Protein AF-A0A2V8DE94-F1 (afdb_monomer)

pLDDT: mean 96.69, std 3.06, range [75.06, 98.81]

Secondary structure (DSSP, 8-state):
-HHHHHHHHTHHHHHHHHHHHHHHHHHTTSS-HHHHHHHHHHHHT--HHHHHHPPP-SSSSSHHHHHHHHHHHHH-HHHHHHTTTT--HHHHHHHHHHHHHHT-

Mean predicted aligned error: 2.36 Å

Structure (mmCIF, N/CA/C/O backbone):
data_AF-A0A2V8DE94-F1
#
_entry.id   AF-A0A2V8DE94-F1
#
loop_
_atom_site.group_PDB
_atom_site.id
_atom_site.type_symbol
_atom_site.label_atom_id
_atom_site.label_alt_id
_atom_site.label_comp_id
_atom_site.label_asym_id
_atom_site.label_entity_id
_atom_site.label_seq_id
_atom_site.pdbx_PDB_ins_code
_atom_site.Cartn_x
_atom_site.Cartn_y
_atom_site.Cartn_z
_atom_site.occupancy
_atom_site.B_iso_or_equiv
_atom_site.auth_seq_id
_atom_site.auth_comp_id
_atom_site.auth_asym_id
_atom_site.auth_atom_id
_atom_site.pdbx_PDB_model_num
ATOM 1 N N . ASP A 1 1 ? 18.585 0.334 -11.453 1.00 75.06 1 ASP A N 1
ATOM 2 C CA . ASP A 1 1 ? 18.152 1.677 -10.989 1.00 75.06 1 ASP A CA 1
ATOM 3 C C . ASP A 1 1 ? 17.187 1.394 -9.862 1.00 75.06 1 ASP A C 1
ATOM 5 O O . ASP A 1 1 ? 16.390 0.482 -10.027 1.00 75.06 1 ASP A O 1
ATOM 9 N N . ASN A 1 2 ? 17.295 2.070 -8.719 1.00 88.00 2 ASN A N 1
ATOM 10 C CA . ASN A 1 2 ? 16.658 1.635 -7.471 1.00 88.00 2 ASN A CA 1
ATOM 11 C C . ASN A 1 2 ? 15.150 1.366 -7.655 1.00 88.00 2 ASN A C 1
ATOM 13 O O . ASN A 1 2 ? 14.651 0.319 -7.252 1.00 88.00 2 ASN A O 1
ATOM 17 N N . PHE A 1 3 ? 14.449 2.247 -8.373 1.00 93.94 3 PHE A N 1
ATOM 18 C CA . PHE A 1 3 ? 13.028 2.066 -8.676 1.00 93.94 3 PHE A CA 1
ATOM 19 C C . PHE A 1 3 ? 12.753 0.850 -9.579 1.00 93.94 3 PHE A C 1
ATOM 21 O O . PHE A 1 3 ? 11.835 0.074 -9.321 1.00 93.94 3 PHE A O 1
ATOM 28 N N . GLU A 1 4 ? 13.560 0.652 -10.623 1.00 93.94 4 GLU A N 1
ATOM 29 C CA . GLU A 1 4 ? 13.436 -0.485 -11.546 1.00 93.94 4 GLU A CA 1
ATOM 30 C C . GLU A 1 4 ? 13.690 -1.821 -10.839 1.00 93.94 4 GLU A C 1
ATOM 32 O O . GLU A 1 4 ? 12.885 -2.747 -10.952 1.00 93.94 4 GLU A O 1
ATOM 37 N N . ASP A 1 5 ? 14.751 -1.883 -10.033 1.00 94.56 5 ASP A N 1
ATOM 38 C CA . ASP A 1 5 ? 15.115 -3.070 -9.260 1.00 94.56 5 ASP A CA 1
ATOM 39 C C . ASP A 1 5 ? 14.022 -3.378 -8.215 1.00 94.56 5 ASP A C 1
ATOM 41 O O . ASP A 1 5 ? 13.652 -4.536 -8.003 1.00 94.56 5 ASP A O 1
ATOM 45 N N . ALA A 1 6 ? 13.426 -2.344 -7.607 1.00 95.81 6 ALA A N 1
ATOM 46 C CA . ALA A 1 6 ? 12.322 -2.501 -6.666 1.00 95.81 6 ALA A CA 1
ATOM 47 C C . ALA A 1 6 ? 11.046 -3.051 -7.322 1.00 95.81 6 ALA A C 1
ATOM 49 O O . ALA A 1 6 ? 10.383 -3.912 -6.734 1.00 95.81 6 ALA A O 1
ATOM 50 N N . LYS A 1 7 ? 10.701 -2.612 -8.541 1.00 95.75 7 LYS A N 1
ATOM 51 C CA . LYS A 1 7 ? 9.544 -3.157 -9.277 1.00 95.75 7 LYS A CA 1
ATOM 52 C C . LYS A 1 7 ? 9.700 -4.649 -9.549 1.00 95.75 7 LYS A C 1
ATOM 54 O O . LYS A 1 7 ? 8.728 -5.398 -9.439 1.00 95.75 7 LYS A O 1
ATOM 59 N N . GLU A 1 8 ? 10.906 -5.078 -9.909 1.00 94.50 8 GLU A N 1
ATOM 60 C CA . GLU A 1 8 ? 11.190 -6.479 -10.208 1.00 94.50 8 GLU A CA 1
ATOM 61 C C . GLU A 1 8 ? 11.201 -7.339 -8.938 1.00 94.50 8 GLU A C 1
ATOM 63 O O . GLU A 1 8 ? 10.579 -8.402 -8.895 1.00 94.50 8 GLU A O 1
ATOM 68 N N . LEU A 1 9 ? 11.879 -6.872 -7.888 1.00 95.69 9 LEU A N 1
ATOM 69 C CA . LEU A 1 9 ? 12.200 -7.695 -6.722 1.00 95.69 9 LEU A CA 1
ATOM 70 C C . LEU A 1 9 ? 11.196 -7.568 -5.570 1.00 95.69 9 LEU A C 1
ATOM 72 O O . LEU A 1 9 ? 11.044 -8.517 -4.798 1.00 95.69 9 LEU A O 1
ATOM 76 N N . PHE A 1 10 ? 10.527 -6.421 -5.424 1.00 97.25 10 PHE A N 1
ATOM 77 C CA . PHE A 1 10 ? 9.789 -6.076 -4.202 1.00 97.25 10 PHE A CA 1
ATOM 78 C C . PHE A 1 10 ? 8.319 -5.708 -4.410 1.00 97.25 10 PHE A C 1
ATOM 80 O O . PHE A 1 10 ? 7.577 -5.697 -3.431 1.00 97.25 10 PHE A O 1
ATOM 87 N N . LEU A 1 11 ? 7.846 -5.518 -5.647 1.00 97.62 11 LEU A N 1
ATOM 88 C CA . LEU A 1 11 ? 6.437 -5.196 -5.914 1.00 97.62 11 LEU A CA 1
ATOM 89 C C . LEU A 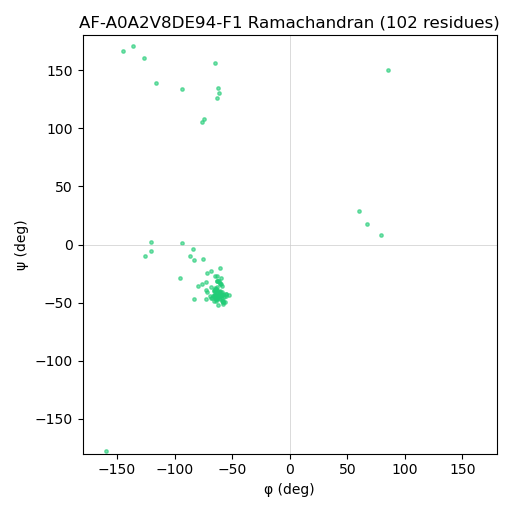1 11 ? 5.462 -6.240 -5.341 1.00 97.62 11 LEU A C 1
ATOM 91 O O . LEU A 1 11 ? 4.505 -5.894 -4.651 1.00 97.62 11 LEU A O 1
ATOM 95 N N . SER A 1 12 ? 5.706 -7.528 -5.599 1.00 97.12 12 SER A N 1
ATOM 96 C CA . SER A 1 12 ? 4.828 -8.598 -5.103 1.00 97.12 12 SER A CA 1
ATOM 97 C C . SER A 1 12 ? 4.851 -8.709 -3.566 1.00 97.12 12 SER A C 1
ATOM 99 O O . SER A 1 12 ? 3.775 -8.702 -2.959 1.00 97.12 12 SER A O 1
ATOM 101 N N . PRO A 1 13 ? 6.025 -8.738 -2.895 1.00 97.81 13 PRO A N 1
ATOM 102 C CA . PRO A 1 13 ? 6.097 -8.652 -1.436 1.00 97.81 13 PRO A CA 1
ATOM 103 C C . PRO A 1 13 ? 5.397 -7.425 -0.842 1.00 97.81 13 PRO A C 1
ATOM 105 O O . PRO A 1 13 ? 4.656 -7.571 0.129 1.00 97.81 13 PRO A O 1
ATOM 108 N N . LEU A 1 14 ? 5.583 -6.237 -1.427 1.00 98.31 14 LEU A N 1
ATOM 109 C CA . LEU A 1 14 ? 4.965 -4.998 -0.955 1.00 98.31 14 LEU A CA 1
ATOM 110 C C . LEU A 1 14 ? 3.438 -5.114 -0.929 1.00 98.31 14 LEU A C 1
ATOM 112 O O . LEU A 1 14 ? 2.802 -4.854 0.095 1.00 98.31 14 LEU A O 1
ATOM 116 N N . MET A 1 15 ? 2.853 -5.579 -2.033 1.00 98.56 15 MET A N 1
ATOM 117 C CA . MET A 1 15 ? 1.407 -5.765 -2.140 1.00 98.56 15 MET A CA 1
ATOM 118 C C . MET A 1 15 ? 0.894 -6.811 -1.151 1.00 98.56 15 MET A C 1
ATOM 120 O O . MET A 1 15 ? -0.088 -6.566 -0.450 1.00 98.56 15 MET A O 1
ATOM 124 N N . ALA A 1 16 ? 1.590 -7.940 -1.008 1.00 98.44 16 ALA A N 1
ATOM 125 C CA . ALA A 1 16 ? 1.234 -8.963 -0.027 1.00 98.44 16 ALA A CA 1
ATOM 126 C C . ALA A 1 16 ? 1.243 -8.422 1.417 1.00 98.44 16 ALA A C 1
ATOM 128 O O . ALA A 1 16 ? 0.328 -8.717 2.191 1.00 98.44 16 ALA A O 1
ATOM 129 N N . ILE A 1 17 ? 2.227 -7.589 1.774 1.00 98.50 17 ILE A N 1
ATOM 130 C CA . ILE A 1 17 ? 2.293 -6.922 3.084 1.00 98.50 17 ILE A CA 1
ATOM 131 C C . ILE A 1 17 ? 1.108 -5.972 3.273 1.00 98.50 17 ILE A C 1
ATOM 133 O O . ILE A 1 17 ? 0.515 -5.953 4.351 1.00 98.50 17 ILE A O 1
ATOM 137 N N . HIS A 1 18 ? 0.722 -5.203 2.251 1.00 98.75 18 HIS A N 1
ATOM 138 C CA . HIS A 1 18 ? -0.452 -4.332 2.330 1.00 98.75 18 HIS A CA 1
ATOM 139 C C . HIS A 1 18 ? -1.747 -5.111 2.583 1.00 98.75 18 HIS A C 1
ATOM 141 O O . HIS A 1 18 ? -2.484 -4.755 3.505 1.00 98.75 18 HIS A O 1
ATOM 147 N N . TYR A 1 19 ? -1.994 -6.204 1.854 1.00 98.81 19 TYR A N 1
ATOM 148 C CA . TYR A 1 19 ? -3.169 -7.055 2.085 1.00 98.81 19 TYR A CA 1
ATOM 149 C C . TYR A 1 19 ? -3.180 -7.676 3.486 1.00 98.81 19 TYR A C 1
ATOM 151 O O . TYR A 1 19 ? -4.214 -7.676 4.165 1.00 98.81 19 TYR A O 1
ATOM 159 N N . ALA A 1 20 ? -2.035 -8.192 3.939 1.00 98.69 20 ALA A N 1
ATOM 160 C CA . ALA A 1 20 ? -1.912 -8.789 5.265 1.00 98.69 20 ALA A CA 1
ATOM 161 C C . ALA A 1 20 ? -2.158 -7.752 6.371 1.00 98.69 20 ALA A C 1
ATOM 163 O O . ALA A 1 20 ? -2.909 -8.012 7.314 1.00 98.69 20 ALA A O 1
ATOM 164 N N . HIS A 1 21 ? -1.584 -6.555 6.229 1.00 98.75 21 HIS A N 1
ATOM 165 C CA . HIS A 1 21 ? -1.760 -5.476 7.197 1.00 98.75 21 HIS A CA 1
ATOM 166 C C . HIS A 1 21 ? -3.202 -4.973 7.238 1.00 98.75 21 HIS A C 1
ATOM 168 O O . HIS A 1 21 ? -3.756 -4.823 8.322 1.00 98.75 21 HIS A O 1
ATOM 174 N N . LEU A 1 22 ? -3.846 -4.789 6.082 1.00 98.75 22 LEU A N 1
ATOM 175 C CA . LEU A 1 22 ? -5.263 -4.426 6.011 1.00 98.75 22 LEU A CA 1
ATOM 176 C C . LEU A 1 22 ? -6.146 -5.452 6.732 1.00 98.75 22 LEU A C 1
ATOM 178 O O . LEU A 1 22 ? -7.016 -5.082 7.520 1.00 98.75 22 LEU A O 1
ATOM 182 N N . THR A 1 23 ? -5.888 -6.741 6.498 1.00 98.69 23 THR A N 1
ATOM 183 C CA . THR A 1 23 ? -6.608 -7.836 7.163 1.00 98.69 23 THR A CA 1
ATOM 184 C C . THR A 1 23 ? -6.461 -7.743 8.682 1.00 98.69 23 THR A C 1
ATOM 186 O O . THR A 1 23 ? -7.444 -7.869 9.410 1.00 98.69 23 THR A O 1
ATOM 189 N N . MET A 1 24 ? -5.246 -7.470 9.165 1.00 98.69 24 MET A N 1
ATOM 190 C CA . MET A 1 24 ? -4.974 -7.283 10.589 1.00 98.69 24 MET A CA 1
ATOM 191 C C . MET A 1 24 ? -5.700 -6.054 11.155 1.00 98.69 24 MET A C 1
ATOM 193 O O . MET A 1 24 ? -6.394 -6.181 12.163 1.00 98.69 24 MET A O 1
ATOM 197 N N . LEU A 1 25 ? -5.613 -4.892 10.498 1.00 98.69 25 LEU A N 1
ATOM 198 C CA . LEU A 1 25 ? -6.270 -3.657 10.945 1.00 98.69 25 LEU A CA 1
ATOM 199 C C . LEU A 1 25 ? -7.789 -3.826 11.082 1.00 98.69 25 LEU A C 1
ATOM 201 O O . LEU A 1 25 ? -8.371 -3.370 12.069 1.00 98.69 25 LEU A O 1
ATOM 205 N N . ALA A 1 26 ? -8.418 -4.503 10.118 1.00 98.62 26 ALA A N 1
ATOM 206 C CA . ALA A 1 26 ? -9.843 -4.815 10.155 1.00 98.62 26 ALA A CA 1
ATOM 207 C C . ALA A 1 26 ? -10.180 -5.792 11.295 1.00 98.62 26 ALA A C 1
ATOM 209 O O . ALA A 1 26 ? -11.126 -5.559 12.046 1.00 98.62 26 ALA A O 1
ATOM 210 N N . ALA A 1 27 ? -9.382 -6.850 11.477 1.00 98.56 27 ALA A N 1
ATOM 211 C CA . ALA A 1 27 ? -9.586 -7.832 12.544 1.00 98.56 27 ALA A CA 1
ATOM 212 C C . ALA A 1 27 ? -9.441 -7.231 13.955 1.00 98.56 27 ALA A C 1
ATOM 214 O O . ALA A 1 27 ? -10.111 -7.679 14.881 1.00 98.56 27 ALA A O 1
ATOM 215 N N . GLN A 1 28 ? -8.589 -6.215 14.121 1.00 98.56 28 GLN A N 1
ATOM 216 C CA . GLN A 1 28 ? -8.428 -5.479 15.381 1.00 98.56 28 GLN A CA 1
ATOM 217 C C . GLN A 1 28 ? -9.455 -4.348 15.567 1.00 98.56 28 GLN A C 1
ATOM 219 O O . GLN A 1 28 ? -9.453 -3.691 16.605 1.00 98.56 28 GLN A O 1
ATOM 224 N N . GLY A 1 29 ? -10.314 -4.083 14.575 1.00 98.00 29 GLY A N 1
ATOM 225 C CA . GLY A 1 29 ? -11.277 -2.979 14.619 1.00 98.00 29 GLY A CA 1
ATOM 226 C C . GLY A 1 29 ? -10.640 -1.584 14.577 1.00 98.00 29 GLY A C 1
ATOM 227 O O . GLY A 1 29 ? -11.290 -0.608 14.940 1.00 98.00 29 GLY A O 1
ATOM 228 N N . ILE A 1 30 ? -9.378 -1.475 14.144 1.00 98.38 30 ILE A N 1
ATOM 229 C CA . ILE A 1 30 ? -8.664 -0.193 13.995 1.00 98.38 30 ILE A CA 1
ATOM 230 C C . ILE A 1 30 ? -9.201 0.576 12.781 1.00 98.38 30 ILE A C 1
ATOM 232 O O . ILE A 1 30 ? -9.254 1.806 12.780 1.00 98.38 30 ILE A O 1
ATOM 236 N N . VAL A 1 31 ? -9.624 -0.157 11.750 1.00 98.12 31 VAL A N 1
ATOM 237 C CA . VAL A 1 31 ? -10.287 0.378 10.558 1.00 98.12 31 VAL A CA 1
ATOM 238 C C . VAL A 1 31 ? -11.707 -0.178 10.500 1.00 98.12 31 VAL A C 1
ATOM 240 O O . VAL A 1 31 ? -11.933 -1.352 10.797 1.00 98.12 31 VAL A O 1
ATOM 243 N N . SER A 1 32 ? -12.676 0.670 10.140 1.00 98.31 32 SER A N 1
ATOM 244 C CA . SER A 1 32 ? -14.076 0.258 10.015 1.00 98.31 32 SER A CA 1
ATOM 245 C C . SER A 1 32 ? -14.249 -0.766 8.886 1.00 98.31 32 SER A C 1
ATOM 247 O O . SER A 1 32 ? -13.469 -0.789 7.938 1.00 98.31 32 SER A O 1
ATOM 249 N N . ALA A 1 33 ? -15.296 -1.596 8.935 1.00 98.25 33 ALA A N 1
ATOM 250 C CA . ALA A 1 33 ? -15.559 -2.562 7.862 1.00 98.25 33 ALA A CA 1
ATOM 251 C C . ALA A 1 33 ? -15.752 -1.885 6.488 1.00 98.25 33 ALA A C 1
ATOM 253 O O . ALA A 1 33 ? -15.313 -2.419 5.472 1.00 98.25 33 ALA A O 1
ATOM 254 N N . GLY A 1 34 ? -16.367 -0.696 6.463 1.00 98.44 34 GLY A N 1
ATOM 255 C CA . GLY A 1 34 ? -16.557 0.084 5.238 1.00 98.44 34 GLY A CA 1
ATOM 256 C C . GLY A 1 34 ? -15.243 0.623 4.672 1.00 98.44 34 GLY A C 1
ATOM 257 O O . GLY A 1 34 ? -14.975 0.464 3.484 1.00 98.44 34 GLY A O 1
ATOM 258 N N . ASP A 1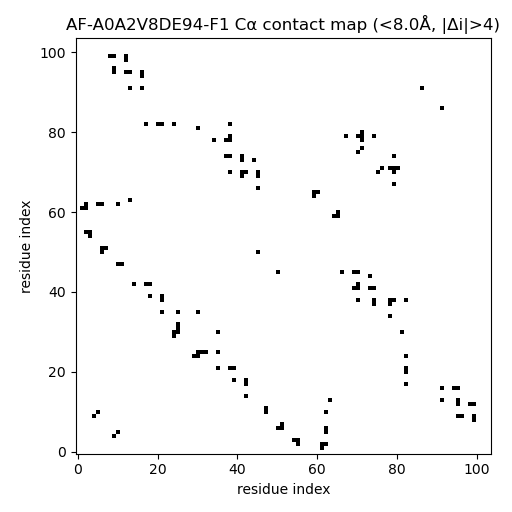 35 ? -14.388 1.194 5.521 1.00 98.50 35 ASP A N 1
ATOM 259 C CA . ASP A 1 35 ? -13.075 1.689 5.091 1.00 98.50 35 ASP A CA 1
ATOM 260 C C . ASP A 1 35 ? -12.148 0.539 4.692 1.00 98.50 35 ASP A C 1
ATOM 262 O O . ASP A 1 35 ? -11.408 0.649 3.719 1.00 98.50 35 ASP A O 1
ATOM 266 N N . ALA A 1 36 ? -12.225 -0.596 5.394 1.00 98.69 36 ALA A N 1
ATOM 267 C CA . ALA A 1 36 ? -11.460 -1.785 5.053 1.00 98.69 36 ALA A CA 1
ATOM 268 C C . ALA A 1 36 ? -11.865 -2.347 3.684 1.00 98.69 36 ALA A C 1
ATOM 270 O O . ALA A 1 36 ? -11.001 -2.766 2.917 1.00 98.69 36 ALA A O 1
ATOM 271 N N . HIS A 1 37 ? -13.160 -2.320 3.353 1.00 98.62 37 HIS A N 1
ATOM 272 C CA . HIS A 1 37 ? -13.644 -2.706 2.030 1.00 98.62 37 HIS A CA 1
ATOM 273 C C . HIS A 1 37 ? -13.128 -1.759 0.939 1.00 98.62 37 HIS A C 1
ATOM 275 O O . HIS A 1 37 ? -12.565 -2.230 -0.043 1.00 98.62 37 HIS A O 1
ATOM 281 N N . ARG A 1 38 ? -13.202 -0.438 1.151 1.00 98.56 38 ARG A N 1
ATOM 282 C CA . ARG A 1 38 ? -12.667 0.564 0.207 1.00 98.56 38 ARG A CA 1
ATOM 283 C C . ARG A 1 38 ? -11.158 0.429 -0.006 1.00 98.56 38 ARG A C 1
ATOM 285 O O . ARG A 1 38 ? -10.687 0.504 -1.135 1.00 98.56 38 ARG A O 1
ATOM 292 N N . LEU A 1 39 ? -10.394 0.201 1.065 1.00 98.69 39 LEU A N 1
ATOM 293 C CA . LEU A 1 39 ? -8.957 -0.082 0.980 1.00 98.69 39 LEU A CA 1
ATOM 294 C C . LEU A 1 39 ? -8.683 -1.372 0.209 1.00 98.69 39 LEU A C 1
ATOM 296 O O . LEU A 1 39 ? -7.732 -1.434 -0.565 1.00 98.69 39 LEU A O 1
ATOM 300 N N . ARG A 1 40 ? -9.509 -2.402 0.417 1.00 98.69 40 ARG A N 1
ATOM 301 C CA . ARG A 1 40 ? -9.373 -3.668 -0.296 1.00 98.69 40 A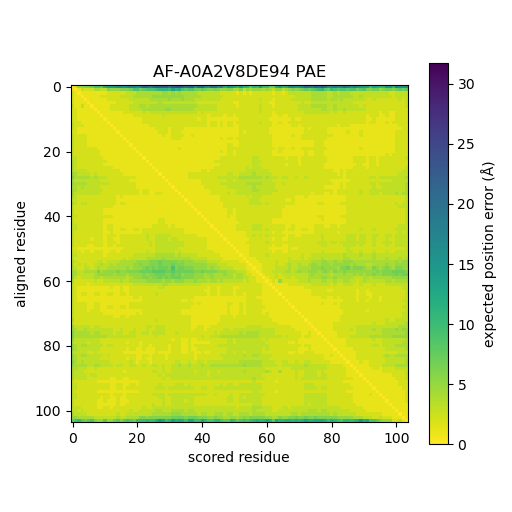RG A CA 1
ATOM 302 C C . ARG A 1 40 ? -9.593 -3.482 -1.796 1.00 98.69 40 ARG A C 1
ATOM 304 O O . ARG A 1 40 ? -8.766 -3.952 -2.565 1.00 98.69 40 ARG A O 1
ATOM 311 N N . GLU A 1 41 ? -10.645 -2.769 -2.189 1.00 98.69 41 GLU A N 1
ATOM 312 C CA . GLU A 1 41 ? -10.919 -2.446 -3.595 1.00 98.69 41 GLU A CA 1
ATOM 313 C C . GLU A 1 41 ? -9.796 -1.610 -4.220 1.00 98.69 41 GLU A C 1
ATOM 315 O O . GLU A 1 41 ? -9.378 -1.889 -5.340 1.00 98.69 41 GLU A O 1
ATOM 320 N N . ALA A 1 42 ? -9.253 -0.631 -3.487 1.00 98.62 42 ALA A N 1
ATOM 321 C CA . ALA A 1 42 ? -8.112 0.156 -3.949 1.00 98.62 42 ALA A CA 1
ATOM 322 C C . ALA A 1 42 ? -6.865 -0.709 -4.187 1.00 98.62 42 ALA A C 1
ATOM 324 O O . ALA A 1 42 ? -6.215 -0.565 -5.217 1.00 98.62 42 ALA A O 1
ATOM 325 N N . LEU A 1 43 ? -6.548 -1.629 -3.268 1.00 98.69 43 LEU A N 1
ATOM 326 C CA . LEU A 1 43 ? -5.434 -2.568 -3.436 1.00 98.69 43 LEU A CA 1
ATOM 327 C C . LEU A 1 43 ? -5.661 -3.525 -4.613 1.00 98.69 43 LEU A C 1
ATOM 329 O O . LEU A 1 43 ? -4.734 -3.745 -5.393 1.00 98.69 43 LEU A O 1
ATOM 333 N N . ASP A 1 44 ? -6.876 -4.065 -4.752 1.00 98.50 44 ASP A N 1
ATOM 334 C CA . ASP A 1 44 ? -7.248 -4.961 -5.856 1.00 98.50 44 ASP A CA 1
ATOM 335 C C . ASP A 1 44 ? -7.198 -4.230 -7.216 1.00 98.50 44 ASP A C 1
ATOM 337 O O . ASP A 1 44 ? -6.949 -4.854 -8.246 1.00 98.50 44 ASP A O 1
ATOM 341 N N . GLY A 1 45 ? -7.396 -2.907 -7.221 1.00 98.38 45 GLY A N 1
ATOM 342 C CA . GLY A 1 45 ? -7.288 -2.048 -8.400 1.00 98.38 45 GLY A CA 1
ATOM 343 C C . GLY A 1 45 ? -5.855 -1.745 -8.856 1.00 98.38 45 GLY A C 1
ATOM 344 O O . GLY A 1 45 ? -5.672 -1.243 -9.964 1.00 98.38 45 GLY A O 1
ATOM 345 N N . VAL A 1 46 ? -4.829 -2.051 -8.052 1.00 98.31 46 VAL A N 1
ATOM 346 C CA . VAL A 1 46 ? -3.426 -1.845 -8.447 1.00 98.31 46 VAL A CA 1
ATOM 347 C C . VAL A 1 46 ? -2.992 -2.937 -9.428 1.00 98.31 46 VAL A C 1
ATOM 349 O O . VAL A 1 46 ? -2.712 -4.076 -9.048 1.00 98.31 46 VAL A O 1
ATOM 352 N N . SER A 1 47 ? -2.873 -2.578 -10.706 1.00 97.81 47 SER A N 1
ATOM 353 C CA . SER A 1 47 ? -2.364 -3.475 -11.745 1.00 97.81 47 SER A CA 1
ATOM 354 C C . SER A 1 47 ? -0.847 -3.647 -11.640 1.00 97.81 47 SER A C 1
ATOM 356 O O . SER A 1 47 ? -0.074 -2.750 -11.978 1.00 97.81 47 SER A O 1
ATOM 358 N N . LEU A 1 48 ? -0.392 -4.827 -11.206 1.00 97.06 48 LEU A N 1
ATOM 359 C CA . LEU A 1 48 ? 1.045 -5.105 -11.068 1.00 97.06 48 LEU A CA 1
ATOM 360 C C . LEU A 1 48 ? 1.786 -5.052 -12.406 1.00 97.06 48 LEU A C 1
ATOM 362 O O . LEU A 1 48 ? 2.960 -4.692 -12.443 1.00 97.06 48 LEU A O 1
ATOM 366 N N . ASP A 1 49 ? 1.113 -5.409 -13.497 1.00 97.06 49 ASP A N 1
ATOM 367 C CA . ASP A 1 49 ? 1.714 -5.366 -14.826 1.00 97.06 49 ASP A CA 1
ATOM 368 C C . ASP A 1 49 ? 1.879 -3.928 -15.311 1.00 97.06 49 ASP A C 1
ATOM 370 O O . ASP A 1 49 ? 2.934 -3.600 -15.847 1.00 97.06 49 ASP A O 1
ATOM 374 N N . GLU A 1 50 ? 0.910 -3.048 -15.049 1.00 97.50 50 GLU A N 1
ATOM 375 C CA . GLU A 1 50 ? 1.058 -1.620 -15.349 1.00 97.50 50 GLU A CA 1
ATOM 376 C C . GLU A 1 50 ? 2.176 -1.000 -14.515 1.00 97.50 50 GLU A C 1
ATOM 378 O O . GLU A 1 50 ? 3.057 -0.355 -15.081 1.00 97.50 50 GLU A O 1
ATOM 383 N N . VAL A 1 51 ? 2.222 -1.280 -13.205 1.00 97.44 51 VAL A N 1
ATOM 384 C CA . VAL A 1 51 ? 3.296 -0.800 -12.320 1.00 97.44 51 VAL A CA 1
ATOM 385 C C . VAL A 1 51 ? 4.669 -1.224 -12.846 1.00 97.44 51 VAL A C 1
ATOM 387 O O . VAL A 1 51 ? 5.590 -0.412 -12.875 1.00 97.44 51 VAL A O 1
ATOM 390 N N . ARG A 1 52 ? 4.827 -2.467 -13.324 1.00 96.38 52 ARG A N 1
ATOM 391 C CA . ARG A 1 52 ? 6.097 -2.941 -13.904 1.00 96.38 52 ARG A CA 1
ATOM 392 C C . ARG A 1 52 ? 6.536 -2.130 -15.127 1.00 96.38 52 ARG A C 1
ATOM 394 O O . ARG A 1 52 ? 7.739 -1.942 -15.313 1.00 96.38 52 ARG A O 1
ATOM 401 N N . GLN A 1 53 ? 5.593 -1.632 -15.927 1.00 96.06 53 GLN A N 1
ATOM 402 C CA . GLN A 1 53 ? 5.871 -0.837 -17.131 1.00 96.06 53 GLN A CA 1
ATOM 403 C C . GLN A 1 53 ? 6.120 0.654 -16.851 1.00 96.06 53 GLN A C 1
ATOM 405 O O . GL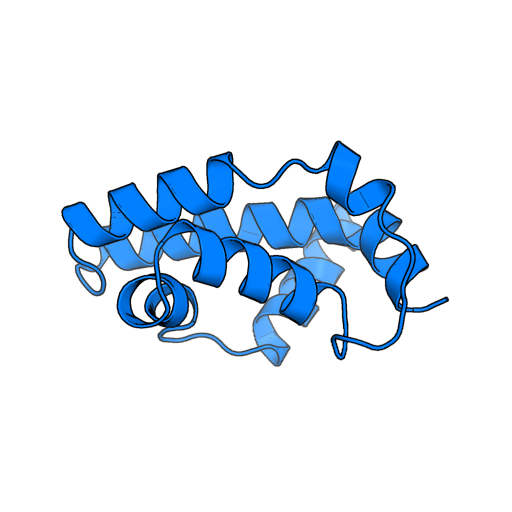N A 1 53 ? 6.609 1.361 -17.736 1.00 96.06 53 GLN A O 1
ATOM 410 N N . VAL A 1 54 ? 5.808 1.147 -15.648 1.00 95.25 54 VAL A N 1
ATOM 411 C CA . VAL A 1 54 ? 6.032 2.549 -15.262 1.00 95.25 54 VAL A CA 1
ATOM 412 C C . VAL A 1 54 ? 7.514 2.871 -15.324 1.00 95.25 54 VAL A C 1
ATOM 414 O O . VAL A 1 54 ? 8.328 2.157 -14.748 1.00 95.25 54 VAL A O 1
ATOM 417 N N . LYS A 1 55 ? 7.874 3.965 -15.990 1.00 93.19 55 LYS A N 1
ATOM 418 C CA . LYS A 1 55 ? 9.244 4.482 -15.973 1.00 93.19 55 LYS A CA 1
ATOM 419 C C . LYS A 1 55 ? 9.371 5.519 -14.875 1.00 93.19 55 LYS A C 1
ATOM 421 O O . LYS A 1 55 ? 8.526 6.405 -14.783 1.00 93.19 55 LYS A O 1
ATOM 426 N N . TYR A 1 56 ? 10.434 5.420 -14.090 1.00 92.94 56 TYR A N 1
ATOM 427 C CA . TYR A 1 56 ? 10.719 6.411 -13.064 1.00 92.94 56 TYR A CA 1
ATOM 428 C C . TYR A 1 56 ? 10.981 7.794 -13.683 1.00 92.94 56 TYR A C 1
ATOM 430 O O . TYR A 1 56 ? 11.832 7.939 -14.562 1.00 92.94 56 TYR A O 1
ATOM 438 N N . ASP A 1 57 ? 10.239 8.801 -13.224 1.00 92.62 57 ASP A N 1
ATOM 439 C CA . ASP A 1 57 ? 10.299 10.186 -13.709 1.00 92.62 57 ASP A CA 1
ATOM 440 C C . ASP A 1 57 ? 10.672 11.204 -12.613 1.00 92.62 57 ASP A C 1
ATOM 442 O O . ASP A 1 57 ? 10.752 12.403 -12.881 1.00 92.62 57 ASP A O 1
ATOM 446 N N . GLY A 1 58 ? 10.930 10.734 -11.386 1.00 92.38 58 GLY A N 1
ATOM 447 C CA . GLY A 1 58 ? 11.272 11.571 -10.234 1.00 92.38 58 GLY A CA 1
ATOM 448 C C . GLY A 1 58 ? 10.088 12.266 -9.558 1.00 92.38 58 GLY A C 1
ATOM 449 O O . GLY A 1 58 ? 10.314 13.104 -8.688 1.00 92.38 58 GLY A O 1
ATOM 450 N N . SER A 1 59 ? 8.845 11.951 -9.937 1.00 91.75 59 SER A N 1
ATOM 451 C CA . SER A 1 59 ? 7.644 12.517 -9.303 1.00 91.75 59 SER A CA 1
ATOM 452 C C . SER A 1 59 ? 7.380 11.987 -7.887 1.00 91.75 59 SER A C 1
ATOM 454 O O . SER A 1 59 ? 6.756 12.678 -7.084 1.00 91.75 59 SER A O 1
ATOM 456 N N . CYS A 1 60 ? 7.886 10.795 -7.566 1.00 92.94 60 CYS A N 1
ATOM 457 C CA . CYS A 1 60 ? 7.820 10.160 -6.251 1.00 92.94 60 CYS A CA 1
ATOM 458 C C . CYS A 1 60 ? 9.227 9.757 -5.787 1.00 92.94 60 CYS A C 1
ATOM 460 O O . CYS A 1 60 ? 10.147 9.664 -6.595 1.00 92.94 60 CYS A O 1
ATOM 462 N N . GLU A 1 61 ? 9.412 9.534 -4.484 1.00 92.25 61 GLU A N 1
ATOM 463 C CA . GLU A 1 61 ? 10.724 9.171 -3.922 1.00 92.25 61 GLU A CA 1
ATOM 464 C C . GLU A 1 61 ? 11.134 7.732 -4.285 1.00 92.25 61 GLU A C 1
ATOM 466 O O . GLU A 1 61 ? 12.297 7.480 -4.595 1.00 92.25 61 GLU A O 1
ATOM 471 N N . ASP A 1 62 ? 10.191 6.786 -4.253 1.00 95.00 62 ASP A N 1
ATOM 472 C CA . ASP A 1 62 ? 10.440 5.363 -4.487 1.00 95.00 62 ASP A CA 1
ATOM 473 C C . ASP A 1 62 ? 9.154 4.599 -4.878 1.00 95.00 62 ASP A C 1
ATOM 475 O O . ASP A 1 62 ? 8.064 5.166 -4.999 1.00 95.00 62 ASP A O 1
ATOM 479 N N . LEU A 1 63 ? 9.278 3.279 -5.072 1.00 96.12 63 LEU A N 1
ATOM 480 C CA . LEU A 1 63 ? 8.150 2.396 -5.390 1.00 96.12 63 LEU A CA 1
ATOM 481 C C . LEU A 1 63 ? 7.069 2.398 -4.300 1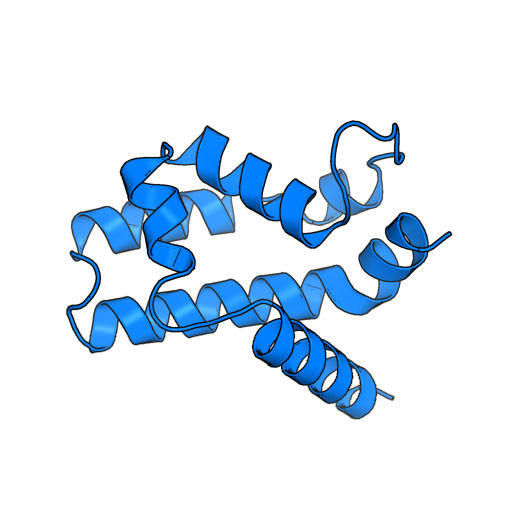.00 96.12 63 LEU A C 1
ATOM 483 O O . LEU A 1 63 ? 5.889 2.248 -4.614 1.00 96.12 63 LEU A O 1
ATOM 487 N N . PHE A 1 64 ? 7.449 2.546 -3.029 1.00 96.50 64 PHE A N 1
ATOM 488 C CA . PHE A 1 64 ? 6.485 2.566 -1.936 1.00 96.50 64 PHE A CA 1
ATOM 489 C C . PHE A 1 64 ? 5.570 3.785 -2.056 1.00 96.50 64 PHE A C 1
ATOM 491 O O . PHE A 1 64 ? 4.352 3.626 -1.972 1.00 96.50 64 PHE A O 1
ATOM 498 N N . PHE A 1 65 ? 6.132 4.969 -2.312 1.00 96.12 65 PHE A N 1
ATOM 499 C CA . PHE A 1 65 ? 5.338 6.177 -2.538 1.00 96.12 65 PHE A CA 1
ATOM 500 C C . PHE A 1 65 ? 4.496 6.086 -3.805 1.00 96.12 65 PHE A C 1
ATOM 502 O O . PHE A 1 65 ? 3.327 6.452 -3.776 1.00 96.12 65 PHE A O 1
ATOM 509 N N . TYR A 1 66 ? 5.032 5.505 -4.880 1.00 97.69 66 TYR A N 1
ATOM 510 C CA . TYR A 1 66 ? 4.249 5.282 -6.094 1.00 97.69 66 TYR A CA 1
ATOM 511 C C . TYR A 1 66 ? 2.993 4.431 -5.829 1.00 97.69 66 TYR A C 1
ATOM 513 O O . TYR A 1 66 ? 1.884 4.802 -6.208 1.00 97.69 66 TYR A O 1
ATOM 521 N N . ILE A 1 67 ? 3.144 3.301 -5.129 1.00 98.12 67 ILE A N 1
ATOM 522 C CA . ILE A 1 67 ? 2.017 2.431 -4.758 1.00 98.12 67 ILE A CA 1
ATOM 523 C C . ILE A 1 67 ? 1.076 3.127 -3.771 1.00 98.12 67 ILE A C 1
ATOM 525 O O . ILE A 1 67 ? -0.143 2.993 -3.891 1.00 98.12 67 ILE A O 1
ATOM 529 N N . GLN A 1 68 ? 1.621 3.878 -2.813 1.00 97.25 68 GLN A N 1
ATOM 530 C CA . GLN A 1 68 ? 0.828 4.667 -1.876 1.00 97.25 68 GLN A CA 1
ATOM 531 C C . GLN A 1 68 ? -0.067 5.656 -2.626 1.00 97.25 68 GLN A C 1
ATOM 533 O O . GLN A 1 68 ? -1.272 5.654 -2.391 1.00 97.25 68 GLN A O 1
ATOM 538 N N . ASP A 1 69 ? 0.477 6.421 -3.569 1.00 97.44 69 ASP A N 1
ATOM 539 C CA . ASP A 1 69 ? -0.282 7.398 -4.348 1.00 97.44 69 ASP A CA 1
ATOM 540 C C . ASP A 1 69 ? -1.403 6.739 -5.158 1.00 97.44 69 ASP A C 1
ATOM 542 O O . ASP A 1 69 ? -2.516 7.262 -5.201 1.00 97.44 69 ASP A O 1
ATOM 546 N N . LEU A 1 70 ? -1.169 5.561 -5.752 1.00 98.12 70 LEU A N 1
ATOM 547 C CA . LEU A 1 70 ? -2.234 4.804 -6.424 1.00 98.12 70 LEU A CA 1
ATOM 548 C C . LEU A 1 70 ? -3.386 4.463 -5.466 1.00 98.12 70 LEU A C 1
ATOM 550 O O . LEU A 1 70 ? -4.555 4.634 -5.813 1.00 98.12 70 LEU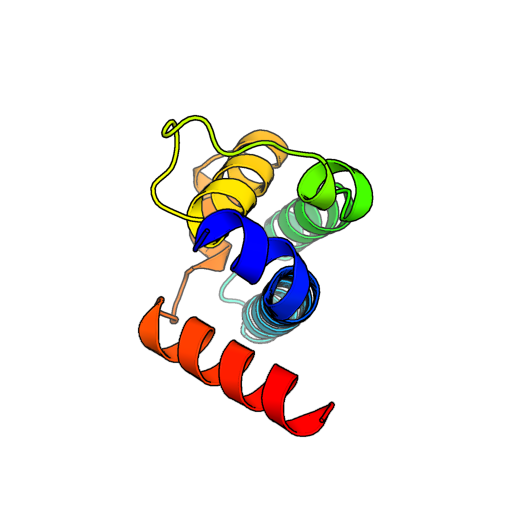 A O 1
ATOM 554 N N . ILE A 1 71 ? -3.065 4.025 -4.247 1.00 98.44 71 ILE A N 1
ATOM 555 C CA . ILE A 1 71 ? -4.063 3.675 -3.227 1.00 98.44 71 ILE A CA 1
ATOM 556 C C . ILE A 1 71 ? -4.813 4.926 -2.751 1.00 98.44 71 ILE A C 1
ATOM 558 O O . ILE A 1 71 ? -6.045 4.900 -2.668 1.00 98.44 71 ILE A O 1
ATOM 562 N N . LEU A 1 72 ? -4.099 6.019 -2.456 1.00 97.94 72 LEU A N 1
ATOM 563 C CA . LEU A 1 72 ? -4.702 7.285 -2.026 1.00 97.94 72 LEU A CA 1
ATOM 564 C C . LEU A 1 72 ? -5.641 7.835 -3.105 1.00 97.94 72 LEU A C 1
ATOM 566 O O . LEU A 1 72 ? -6.786 8.164 -2.806 1.00 97.94 72 LEU A O 1
ATOM 570 N N . ASN A 1 73 ? -5.214 7.837 -4.369 1.00 97.88 73 ASN A N 1
ATOM 571 C CA . ASN A 1 73 ? -6.036 8.290 -5.491 1.00 97.88 73 ASN A CA 1
ATOM 572 C C . ASN A 1 73 ? -7.298 7.433 -5.689 1.00 97.88 73 ASN A C 1
ATOM 574 O O . ASN A 1 73 ? -8.330 7.951 -6.115 1.00 97.88 73 ASN A O 1
ATOM 578 N N . ALA A 1 74 ? -7.243 6.137 -5.367 1.00 98.00 74 ALA A N 1
ATOM 579 C CA . ALA A 1 74 ? -8.370 5.224 -5.535 1.00 98.00 74 ALA A CA 1
ATOM 580 C C . ALA A 1 74 ? -9.419 5.316 -4.411 1.00 98.00 74 ALA A C 1
ATOM 582 O O . ALA A 1 74 ? -10.612 5.173 -4.679 1.00 98.00 74 ALA A O 1
ATOM 583 N N . CYS A 1 75 ? -9.013 5.546 -3.155 1.00 97.50 75 CYS A N 1
ATOM 584 C CA . CYS A 1 75 ? -9.942 5.530 -2.011 1.00 97.50 75 CYS A CA 1
ATOM 585 C C . CYS A 1 75 ? -10.031 6.837 -1.208 1.00 97.50 75 CYS A C 1
ATOM 587 O O . CYS A 1 75 ? -10.913 6.947 -0.349 1.00 97.50 75 CYS A O 1
ATOM 589 N N . GLY A 1 76 ? -9.206 7.834 -1.525 1.00 97.88 76 GLY A N 1
ATOM 590 C CA . GLY A 1 76 ? -9.100 9.126 -0.849 1.00 97.88 76 GLY A CA 1
ATOM 591 C C . GLY A 1 76 ? -8.164 9.103 0.362 1.00 97.88 76 GLY A C 1
ATOM 592 O O . GLY A 1 76 ? -8.056 8.095 1.061 1.00 97.88 76 GLY A O 1
ATOM 593 N N . ASP A 1 77 ? -7.538 10.246 0.645 1.00 97.00 77 ASP A N 1
ATOM 594 C CA . ASP A 1 77 ? -6.460 10.387 1.634 1.00 97.00 77 ASP A CA 1
ATOM 595 C C . ASP A 1 77 ? -6.822 9.902 3.045 1.00 97.00 77 ASP A C 1
ATOM 597 O O . ASP A 1 77 ? -6.027 9.209 3.680 1.00 97.00 77 ASP A O 1
ATOM 601 N N . ASP A 1 78 ? -8.030 10.215 3.534 1.00 96.38 78 ASP A N 1
ATOM 602 C CA . ASP A 1 78 ? -8.457 9.812 4.885 1.00 96.38 78 ASP A CA 1
ATOM 603 C C . ASP A 1 78 ? -8.546 8.289 5.038 1.00 96.38 78 ASP A C 1
ATOM 605 O O . ASP A 1 78 ? -8.181 7.740 6.075 1.00 96.38 78 ASP A O 1
ATOM 609 N N . VAL A 1 79 ? -9.017 7.586 4.007 1.00 97.44 79 VAL A N 1
ATOM 610 C CA . VAL A 1 79 ? -9.157 6.125 4.044 1.00 97.44 79 VAL A CA 1
ATOM 611 C C . VAL A 1 79 ? -7.828 5.459 3.714 1.00 97.44 79 VAL A C 1
ATOM 613 O O . VAL A 1 79 ? -7.386 4.580 4.453 1.00 97.44 79 VAL A O 1
ATOM 616 N N . GLY A 1 80 ? -7.153 5.918 2.661 1.00 97.31 80 GLY A N 1
ATOM 617 C CA . GLY A 1 80 ? -5.862 5.404 2.217 1.00 97.31 80 GLY A CA 1
ATOM 618 C C . GLY A 1 80 ? -4.774 5.525 3.285 1.00 97.31 80 GLY A C 1
ATOM 619 O O . GLY A 1 80 ? -4.066 4.557 3.574 1.00 97.31 80 GLY A O 1
ATOM 620 N N . GLY A 1 81 ? -4.707 6.672 3.969 1.00 96.69 81 GLY A N 1
ATOM 621 C CA . GLY A 1 81 ? -3.743 6.924 5.041 1.00 96.69 81 GLY A CA 1
ATOM 622 C C . GLY A 1 81 ? -3.861 5.948 6.217 1.00 96.69 81 GLY A C 1
ATOM 623 O O . GLY A 1 81 ? -2.855 5.607 6.845 1.00 96.69 81 GLY A O 1
ATOM 624 N N . ARG A 1 82 ? -5.060 5.405 6.482 1.00 97.69 82 ARG A N 1
ATOM 625 C CA . ARG A 1 82 ? -5.279 4.442 7.576 1.00 97.69 82 ARG A CA 1
ATOM 626 C C . ARG A 1 82 ? -4.495 3.151 7.390 1.00 97.69 82 ARG A C 1
ATOM 628 O O . ARG A 1 82 ? -4.123 2.546 8.397 1.00 97.69 82 ARG A O 1
ATOM 635 N N . LEU A 1 83 ? -4.172 2.763 6.152 1.00 97.69 83 LEU A N 1
ATOM 636 C CA . LEU A 1 83 ? -3.363 1.576 5.858 1.00 97.69 83 LEU A CA 1
ATOM 637 C C . LEU A 1 83 ? -1.958 1.645 6.481 1.00 97.69 83 LEU A C 1
ATOM 639 O O . LEU A 1 83 ? -1.333 0.607 6.682 1.00 97.69 83 LEU A O 1
ATOM 643 N N . HIS A 1 84 ? -1.469 2.837 6.831 1.00 96.44 84 HIS A N 1
ATOM 644 C CA . HIS A 1 84 ? -0.164 3.039 7.470 1.00 96.44 84 HIS A CA 1
ATOM 645 C C . HIS A 1 84 ? -0.225 3.078 9.003 1.00 96.44 84 HIS A C 1
ATOM 647 O O . HIS A 1 84 ? 0.803 3.223 9.661 1.00 96.44 84 HIS A O 1
ATOM 653 N N . THR A 1 85 ? -1.408 2.909 9.595 1.00 97.75 85 THR A N 1
ATOM 654 C CA . THR A 1 85 ? -1.565 2.896 11.052 1.00 97.75 85 THR A CA 1
ATOM 655 C C . THR A 1 85 ? -0.792 1.731 11.673 1.00 97.75 85 THR A C 1
ATOM 657 O O . THR A 1 85 ? -0.876 0.600 11.191 1.00 97.75 85 THR A O 1
ATOM 660 N N . ALA A 1 86 ? -0.068 2.014 12.763 1.00 96.88 86 ALA A N 1
ATOM 661 C CA . ALA A 1 86 ? 0.699 1.044 13.555 1.00 96.88 86 ALA A CA 1
ATOM 662 C C . ALA A 1 86 ? 1.810 0.286 12.789 1.00 96.88 86 ALA A C 1
ATOM 664 O O . ALA A 1 86 ? 2.143 -0.841 13.148 1.00 96.88 86 ALA A O 1
ATOM 665 N N . ARG A 1 87 ? 2.394 0.902 11.753 1.00 97.06 87 ARG A N 1
ATOM 666 C CA . ARG A 1 87 ? 3.556 0.394 10.996 1.00 97.06 87 ARG A CA 1
ATOM 667 C C . ARG A 1 87 ? 4.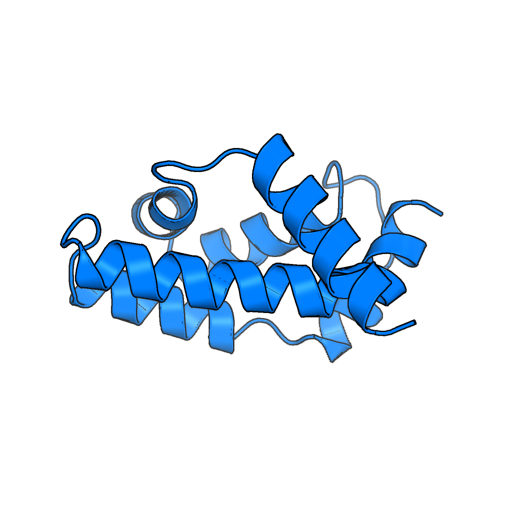461 1.541 10.542 1.00 97.06 87 ARG A C 1
ATOM 669 O O . ARG A 1 87 ? 4.053 2.699 10.576 1.00 97.06 87 ARG A O 1
ATOM 676 N N . SER A 1 88 ? 5.670 1.236 10.086 1.00 97.12 88 SER A N 1
ATOM 677 C CA . SER A 1 88 ? 6.623 2.199 9.515 1.00 97.12 88 SER A CA 1
ATOM 678 C C . SER A 1 88 ? 7.283 1.639 8.247 1.00 97.12 88 SER A C 1
ATOM 680 O O . SER A 1 88 ? 7.131 0.466 7.919 1.00 97.12 88 SER A O 1
AT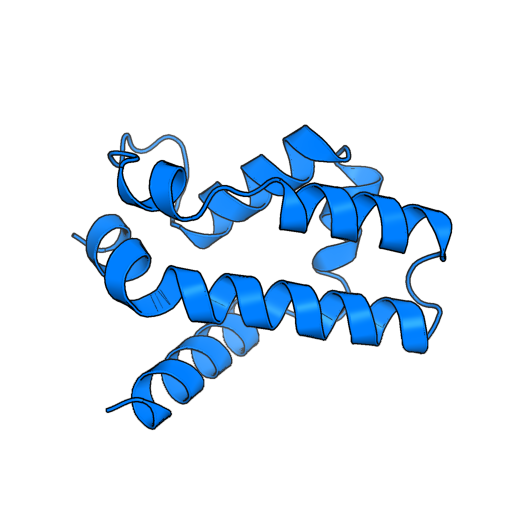OM 682 N N . ARG A 1 89 ? 8.038 2.462 7.508 1.00 95.88 89 ARG A N 1
ATOM 683 C CA . ARG A 1 89 ? 8.813 1.964 6.354 1.00 95.88 89 ARG A CA 1
ATOM 684 C C . ARG A 1 89 ? 9.884 0.954 6.759 1.00 95.88 89 ARG A C 1
ATOM 686 O O . ARG A 1 89 ? 10.034 -0.060 6.093 1.00 95.88 89 ARG A O 1
ATOM 693 N N . ASN A 1 90 ? 10.517 1.145 7.915 1.00 97.00 90 ASN A N 1
ATOM 694 C CA . ASN A 1 90 ? 11.599 0.276 8.381 1.00 97.00 90 ASN A CA 1
ATOM 695 C C . ASN A 1 90 ? 11.158 -1.192 8.540 1.00 97.00 90 ASN A C 1
ATOM 697 O O . ASN A 1 90 ? 11.883 -2.102 8.147 1.00 97.00 90 ASN A O 1
ATOM 701 N N . ASP A 1 91 ? 9.978 -1.450 9.112 1.00 97.50 91 ASP A N 1
ATOM 702 C CA . ASP A 1 91 ? 9.447 -2.810 9.265 1.00 97.50 91 ASP A CA 1
ATOM 703 C C . ASP A 1 91 ? 8.892 -3.378 7.956 1.00 97.50 91 ASP A C 1
ATOM 705 O O . ASP A 1 91 ? 9.055 -4.577 7.714 1.00 97.50 91 ASP A O 1
ATOM 709 N N . ILE A 1 92 ? 8.307 -2.545 7.087 1.00 97.56 92 ILE A N 1
ATOM 710 C C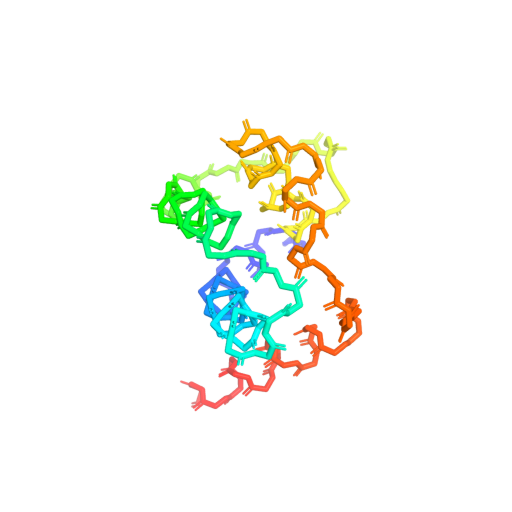A . ILE A 1 92 ? 7.872 -2.973 5.747 1.00 97.56 92 ILE A CA 1
ATOM 711 C C . ILE A 1 92 ? 9.081 -3.429 4.935 1.00 97.56 92 ILE A C 1
ATOM 713 O O . ILE A 1 92 ? 9.078 -4.555 4.441 1.00 97.56 92 ILE A O 1
ATOM 717 N N . ASP A 1 93 ? 10.126 -2.607 4.853 1.00 96.44 93 ASP A N 1
ATOM 718 C CA . ASP A 1 93 ? 11.333 -2.890 4.078 1.00 96.44 93 ASP A CA 1
ATOM 719 C C . ASP A 1 93 ? 11.979 -4.185 4.552 1.00 96.44 93 ASP A C 1
ATOM 721 O O . ASP A 1 93 ? 12.180 -5.114 3.768 1.00 96.44 93 ASP A O 1
ATOM 725 N N . MET A 1 94 ? 12.215 -4.316 5.861 1.00 97.94 94 MET A N 1
ATOM 726 C CA . MET A 1 94 ? 12.786 -5.541 6.421 1.00 97.94 94 MET A CA 1
ATOM 727 C C . MET A 1 94 ? 11.907 -6.772 6.169 1.00 97.94 94 MET A C 1
ATOM 729 O O . MET A 1 94 ? 12.434 -7.869 5.962 1.00 97.94 94 MET A O 1
ATOM 733 N N . THR A 1 95 ? 10.581 -6.614 6.162 1.00 98.06 95 THR A N 1
ATOM 734 C CA . THR A 1 95 ? 9.651 -7.699 5.825 1.00 98.06 95 THR A CA 1
ATOM 735 C C . THR A 1 95 ? 9.746 -8.066 4.344 1.00 98.06 95 THR A C 1
ATOM 737 O O . THR A 1 95 ? 9.861 -9.253 4.035 1.00 98.06 95 THR A O 1
ATOM 740 N N . MET A 1 96 ? 9.788 -7.085 3.436 1.00 97.12 96 MET A N 1
ATOM 741 C CA . MET A 1 96 ? 9.965 -7.305 1.995 1.00 97.12 96 MET A CA 1
ATOM 742 C C . MET A 1 96 ? 11.269 -8.042 1.696 1.00 97.12 96 MET A C 1
ATOM 744 O O . MET A 1 96 ? 11.242 -9.061 1.005 1.00 97.12 96 MET A O 1
ATOM 748 N N . TYR A 1 97 ? 12.391 -7.594 2.270 1.00 96.62 97 TYR A N 1
ATOM 749 C CA . TYR A 1 97 ? 13.689 -8.250 2.091 1.00 96.62 97 TYR A CA 1
ATOM 750 C C . TYR A 1 97 ? 13.660 -9.708 2.554 1.00 96.62 97 TYR A C 1
ATOM 752 O O . TYR A 1 97 ? 14.109 -10.593 1.828 1.00 96.62 97 TYR A O 1
ATOM 760 N N . ARG A 1 98 ? 13.083 -9.990 3.730 1.00 98.06 98 ARG A N 1
ATOM 761 C CA . ARG A 1 98 ? 12.957 -11.365 4.244 1.00 98.06 98 ARG A CA 1
ATOM 762 C C . ARG A 1 98 ? 12.044 -12.234 3.383 1.00 98.06 98 ARG A C 1
ATOM 764 O O . ARG A 1 98 ? 12.345 -13.407 3.178 1.00 98.06 98 ARG A O 1
ATOM 771 N N . MET A 1 99 ? 10.934 -11.683 2.891 1.00 98.06 99 MET A N 1
ATOM 772 C CA . MET A 1 99 ? 10.034 -12.394 1.980 1.00 98.06 99 MET A CA 1
ATOM 773 C C . MET A 1 99 ? 10.739 -12.737 0.674 1.00 98.06 99 MET A C 1
ATOM 775 O O . MET A 1 99 ? 10.676 -13.890 0.257 1.00 98.06 99 MET A O 1
ATOM 779 N N . ARG A 1 100 ? 11.464 -11.778 0.087 1.00 95.88 100 ARG A N 1
ATOM 780 C CA . ARG A 1 100 ? 12.216 -12.000 -1.147 1.00 95.88 100 ARG A CA 1
ATOM 781 C C . ARG A 1 100 ? 13.341 -13.012 -0.957 1.00 95.88 100 ARG A C 1
ATOM 783 O O . ARG A 1 100 ? 13.499 -13.905 -1.777 1.00 95.88 100 ARG A O 1
ATOM 790 N N . GLN A 1 101 ? 14.086 -12.918 0.141 1.00 96.75 101 GLN A N 1
ATOM 791 C CA . GLN A 1 101 ? 15.170 -13.851 0.444 1.00 96.75 101 GLN A CA 1
ATOM 792 C C . GLN A 1 101 ? 14.678 -15.295 0.606 1.00 96.75 101 GLN A C 1
ATOM 794 O O . GLN A 1 101 ? 15.407 -16.219 0.277 1.00 96.75 101 GLN A O 1
ATOM 799 N N . ARG A 1 102 ? 13.452 -15.502 1.098 1.00 97.00 102 ARG A N 1
ATOM 800 C CA . ARG A 1 102 ? 12.856 -16.839 1.240 1.00 97.00 102 ARG A CA 1
ATOM 801 C C . ARG A 1 102 ? 12.535 -17.507 -0.105 1.00 97.00 102 ARG A C 1
ATOM 803 O O . ARG A 1 102 ? 12.374 -18.721 -0.139 1.00 97.00 102 ARG A O 1
ATOM 810 N N . GLU A 1 103 ? 12.368 -16.729 -1.170 1.00 92.38 103 GLU A N 1
ATOM 811 C CA . GLU A 1 103 ? 12.061 -17.234 -2.517 1.00 92.38 103 GLU A CA 1
ATOM 812 C C . GLU A 1 103 ? 13.314 -17.600 -3.328 1.00 92.38 103 GLU A C 1
ATOM 814 O O . GLU A 1 103 ? 13.179 -18.173 -4.410 1.00 92.38 103 GLU A O 1
ATOM 819 N N . LEU A 1 104 ? 14.502 -17.244 -2.828 1.00 86.38 104 LEU A N 1
ATOM 820 C CA . LEU A 1 104 ? 15.804 -17.594 -3.403 1.00 86.38 104 LEU A CA 1
ATOM 821 C C . LEU A 1 104 ? 16.276 -18.958 -2.889 1.00 86.38 104 LEU A C 1
ATOM 823 O O . LEU A 1 104 ? 16.854 -19.704 -3.710 1.00 86.38 104 LEU A O 1
#

Radius of gyration: 13.53 Å; Cα contacts (8 Å, |Δi|>4): 78; chains: 1; bounding box: 35×30×32 Å

Sequence (104 aa):
DNFEDAKELFLSPLMAIHYAHLTMLAAQGIVSAGDAHRLREALDGVSLDEVRQVKYDGSCEDLFFYIQDLILNACGDDVGGRLHTARSRNDIDMTMYRMRQREL

Foldseek 3Di:
DQQLVCLVQQLVLLLVVLLVLLVVCVVVVVADPVLSVQLVVLSVPDDSVVSNVDDDDPPDPHSNRVSLVSSCVRRNDVSSVSSCPPHDPVVSVVSRVVVSVVVD

Nearest PDB structures (foldseek):
  6iem-assembly2_G  TM=8.304E-01  e=3.312E-02  Mycobacterium tuberculosis H37Rv
  3c8t-assembly1_A  TM=7.103E-01  e=1.086E+00  Chelativorans sp. BNC1
  2fel-assembly3_L  TM=7.202E-01  e=2.774E+00  Agrobacterium tumefaciens
  2fen-assembly1_A  TM=7.292E-01  e=3.995E+00  Agrobacterium tumefaciens

Solvent-accessible surface area (backbone atoms only — not comparable to full-atom values): 6040 Å² total; per-residue (Å²): 100,75,56,60,51,39,48,75,65,37,45,70,46,48,51,53,51,50,55,52,50,47,53,49,36,42,74,72,63,78,35,53,74,68,51,44,48,42,50,48,53,23,58,72,65,59,54,66,69,59,59,61,70,59,74,92,81,75,89,52,93,41,62,67,51,49,55,46,49,54,30,24,74,61,50,36,61,80,52,36,56,54,76,51,63,98,64,56,68,71,61,50,52,55,49,31,54,53,54,46,60,71,75,108